Protein AF-A0A559QTH0-F1 (afdb_monomer)

Foldseek 3Di:
DPDDDDDDDDDDPVVVVVLVVVCVVVVHDSVVVVVVVVVVVCVVVCVVVPPPPPPDDDPDDD

Mean predicted aligned error: 11.09 Å

Secondary structure (DSSP, 8-state):
-PPPPP------HHHHHHHHHHHHHTT--HHHHHHHHHHHHHHHHHTT-TTSS---------

Nearest PDB structures (foldseek):
  5x3t-assembly1_E  TM=6.275E-01  e=5.294E+00  Mycobacterium tuberculosis H37Rv
  5zkt-assembly1_A  TM=5.718E-01  e=6.710E+00  Oryza sativa Japonica Group
  7vp2-assembly1_B  TM=5.591E-01  e=6.200E+00  Arabidopsis thaliana

Solvent-accessible surface area (backbone atoms only — not comparable to full-atom values): 4208 Å² total; per-residue (Å²): 129,85,86,82,81,89,85,90,82,90,73,58,70,66,61,53,47,54,52,51,54,50,22,60,76,68,76,44,58,62,70,56,54,52,53,51,52,51,49,51,54,47,53,70,64,38,70,80,60,72,73,74,83,74,72,78,85,78,94,77,89,129

Sequence (62 aa):
MPKSSALRIRIEPELHREFLDTCKRLDLPAAQVLRQYMRKFVEEHNQGMQSELFQPEERDNR

Structure (mmCIF, N/CA/C/O backbone):
data_AF-A0A559QTH0-F1
#
_entry.id   AF-A0A559QTH0-F1
#
loop_
_atom_site.group_PDB
_atom_site.id
_atom_site.type_symbol
_atom_site.label_atom_id
_atom_site.label_alt_id
_atom_site.label_comp_id
_atom_site.label_asym_id
_atom_site.label_entity_id
_atom_site.label_seq_id
_atom_site.pdbx_PDB_ins_code
_atom_site.Cartn_x
_atom_site.Cartn_y
_atom_site.Cartn_z
_atom_site.occupancy
_atom_site.B_iso_or_equiv
_atom_site.auth_seq_id
_atom_site.auth_comp_id
_atom_site.auth_asym_id
_atom_site.auth_atom_id
_atom_site.pdbx_PDB_model_num
ATOM 1 N N . MET A 1 1 ? -24.714 -4.355 -3.911 1.00 49.28 1 MET A N 1
ATOM 2 C CA . MET A 1 1 ? -23.342 -4.865 -4.139 1.00 49.28 1 MET A CA 1
ATOM 3 C C . MET A 1 1 ? -22.401 -3.670 -4.208 1.00 49.28 1 MET A C 1
ATOM 5 O O . MET A 1 1 ? -22.678 -2.788 -5.016 1.00 49.28 1 MET A O 1
ATOM 9 N N . PRO A 1 2 ? -21.373 -3.556 -3.348 1.00 61.44 2 PRO A N 1
ATOM 10 C CA . PRO A 1 2 ? -20.435 -2.439 -3.430 1.00 61.44 2 PRO A CA 1
ATOM 11 C C . PRO A 1 2 ? -19.715 -2.486 -4.782 1.00 61.44 2 PRO A C 1
ATOM 13 O O . PRO A 1 2 ? -19.229 -3.538 -5.196 1.00 61.44 2 PRO A O 1
ATOM 16 N N . LYS A 1 3 ? -19.704 -1.359 -5.497 1.00 71.56 3 LYS A N 1
ATOM 17 C CA . LYS A 1 3 ? -19.059 -1.244 -6.808 1.00 71.56 3 LYS A CA 1
ATOM 18 C C . LYS A 1 3 ? -17.547 -1.376 -6.610 1.00 71.56 3 LYS A C 1
ATOM 20 O O . LYS A 1 3 ? -16.947 -0.561 -5.916 1.00 71.56 3 LYS A O 1
ATOM 25 N N . SER A 1 4 ? -16.936 -2.408 -7.184 1.00 75.56 4 SER A N 1
ATOM 26 C CA . SER A 1 4 ? -15.481 -2.552 -7.224 1.00 75.56 4 SER A CA 1
ATOM 27 C C . SER A 1 4 ? -14.931 -1.848 -8.462 1.00 75.56 4 SER A C 1
ATOM 29 O O . SER A 1 4 ? -15.293 -2.212 -9.580 1.00 75.56 4 SER A O 1
ATOM 31 N N . SER A 1 5 ? -14.044 -0.873 -8.271 1.00 77.50 5 SER A N 1
ATOM 32 C CA . SER A 1 5 ? -13.326 -0.205 -9.363 1.00 77.50 5 SER A CA 1
ATOM 33 C C . SER A 1 5 ? -11.936 -0.819 -9.538 1.00 77.50 5 SER A C 1
ATOM 35 O O . SER A 1 5 ? -11.265 -1.126 -8.552 1.00 77.50 5 SER A O 1
ATOM 37 N N . ALA A 1 6 ? -11.493 -0.997 -10.784 1.00 81.44 6 ALA A N 1
ATOM 38 C CA . ALA A 1 6 ? -10.140 -1.451 -11.098 1.00 81.44 6 ALA A CA 1
ATOM 39 C C . ALA A 1 6 ? -9.201 -0.250 -11.290 1.00 81.44 6 ALA A C 1
ATOM 41 O O . ALA A 1 6 ? -9.537 0.694 -12.001 1.00 81.44 6 ALA A O 1
ATOM 42 N N . LEU A 1 7 ? -8.014 -0.307 -10.684 1.00 83.50 7 LEU A N 1
ATOM 43 C CA . LEU A 1 7 ? -6.955 0.690 -10.834 1.00 83.50 7 LEU A CA 1
ATOM 44 C C . LEU A 1 7 ? -5.746 0.027 -11.501 1.00 83.50 7 LEU A C 1
ATOM 46 O O . LEU A 1 7 ? -5.256 -0.993 -11.018 1.00 83.50 7 LEU A O 1
ATOM 50 N N . ARG A 1 8 ? -5.268 0.596 -12.613 1.00 88.06 8 ARG A N 1
ATOM 51 C CA . ARG A 1 8 ? -4.081 0.114 -13.331 1.00 88.06 8 ARG A CA 1
ATOM 52 C C . ARG A 1 8 ? -2.992 1.178 -13.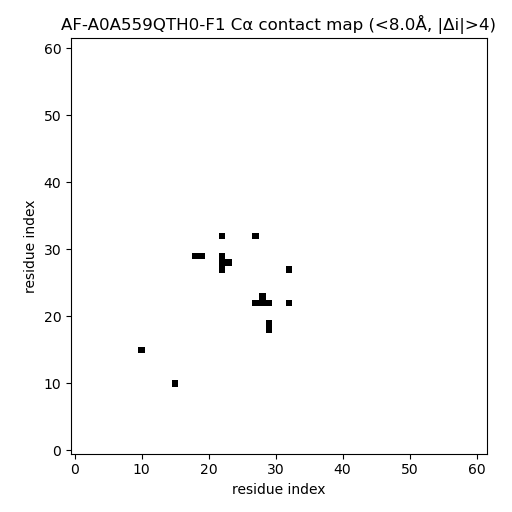267 1.00 88.06 8 ARG A C 1
ATOM 54 O O . ARG A 1 8 ? -3.158 2.257 -13.822 1.00 88.06 8 ARG A O 1
ATOM 61 N N . ILE A 1 9 ? -1.886 0.853 -12.608 1.00 85.75 9 ILE A N 1
ATOM 62 C CA . ILE A 1 9 ? -0.738 1.748 -12.427 1.00 85.75 9 ILE A CA 1
ATOM 63 C C . ILE A 1 9 ? 0.448 1.140 -13.175 1.00 85.75 9 ILE A C 1
ATOM 65 O O . ILE A 1 9 ? 0.663 -0.071 -13.117 1.00 85.75 9 ILE A O 1
ATOM 69 N N . ARG A 1 10 ? 1.200 1.968 -13.904 1.00 93.31 10 ARG A N 1
ATOM 70 C CA . ARG A 1 10 ? 2.512 1.585 -14.437 1.00 93.31 10 ARG A CA 1
ATOM 71 C C . ARG A 1 10 ? 3.568 2.012 -13.428 1.00 93.31 10 ARG A C 1
ATOM 73 O O . ARG A 1 10 ? 3.561 3.162 -13.005 1.00 93.31 10 ARG A O 1
ATOM 80 N N . ILE A 1 11 ? 4.443 1.089 -13.065 1.00 93.25 11 ILE A N 1
ATOM 81 C CA . ILE A 1 11 ? 5.569 1.329 -12.165 1.00 93.25 11 ILE A CA 1
ATOM 82 C C . ILE A 1 11 ? 6.834 0.761 -12.793 1.00 93.25 11 ILE A C 1
ATOM 84 O O . ILE A 1 11 ? 6.765 -0.028 -13.740 1.00 93.25 11 ILE A O 1
ATOM 88 N N . GLU A 1 12 ? 7.978 1.164 -12.260 1.00 96.94 12 GLU A N 1
ATOM 89 C CA . GLU A 1 12 ? 9.265 0.633 -12.682 1.00 96.94 12 GLU A CA 1
ATOM 90 C C . GLU A 1 12 ? 9.343 -0.883 -12.428 1.00 96.94 12 GLU A C 1
ATOM 92 O O . GLU A 1 12 ? 8.839 -1.375 -11.410 1.00 96.94 12 GLU A O 1
ATOM 97 N N . PRO A 1 13 ? 9.948 -1.650 -13.351 1.00 94.31 13 PRO A N 1
ATOM 98 C CA . PRO A 1 13 ? 9.990 -3.107 -13.258 1.00 94.31 13 PRO A CA 1
ATOM 99 C C . PRO A 1 13 ? 10.763 -3.597 -12.028 1.00 94.31 13 PRO A C 1
ATOM 101 O O . PRO A 1 13 ? 10.395 -4.618 -11.446 1.00 94.31 13 PRO A O 1
ATOM 104 N N . GLU A 1 14 ? 11.796 -2.864 -11.613 1.00 96.50 14 GLU A N 1
ATOM 105 C CA . GLU A 1 14 ? 12.593 -3.177 -10.424 1.00 96.50 14 GLU A CA 1
ATOM 106 C C . GLU A 1 14 ? 11.766 -2.991 -9.150 1.00 96.50 14 GLU A C 1
ATOM 108 O O . GLU A 1 14 ? 11.620 -3.937 -8.376 1.00 96.50 14 GLU A O 1
ATOM 113 N N . LEU A 1 15 ? 11.091 -1.844 -9.010 1.00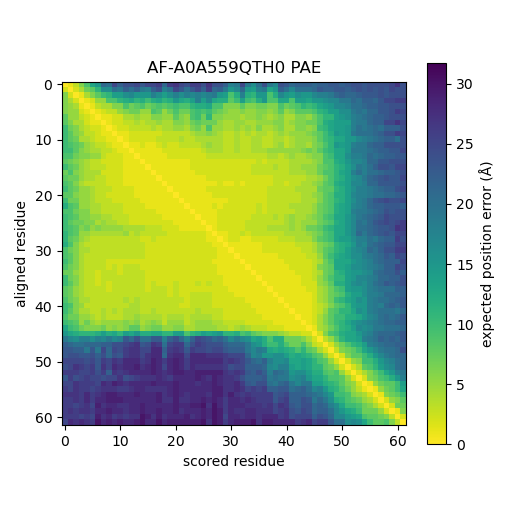 95.25 15 LEU A N 1
ATOM 114 C CA . LEU A 1 15 ? 10.182 -1.576 -7.894 1.00 95.25 15 LEU A CA 1
ATOM 115 C C . LEU A 1 15 ? 9.055 -2.617 -7.803 1.00 95.25 15 LEU A C 1
ATOM 117 O O . LEU A 1 15 ? 8.726 -3.099 -6.719 1.00 95.25 15 LEU A O 1
ATOM 121 N N . HIS A 1 16 ? 8.468 -2.997 -8.944 1.00 94.12 16 HIS A N 1
ATOM 122 C CA . HIS A 1 16 ? 7.439 -4.038 -8.989 1.00 94.12 16 HIS A CA 1
ATOM 123 C C . HIS A 1 16 ? 7.957 -5.374 -8.453 1.00 94.12 16 HIS A C 1
ATOM 125 O O . HIS A 1 16 ? 7.279 -6.038 -7.665 1.00 94.12 16 HIS A O 1
ATOM 131 N N . ARG A 1 17 ? 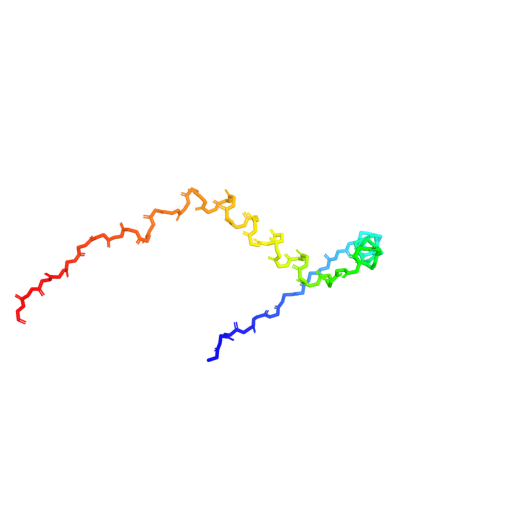9.161 -5.769 -8.876 1.00 95.75 17 ARG A N 1
ATOM 132 C CA . ARG A 1 17 ? 9.791 -7.014 -8.447 1.00 95.75 17 ARG A CA 1
ATOM 133 C C . ARG A 1 17 ? 10.100 -6.991 -6.953 1.00 95.75 17 ARG A C 1
ATOM 135 O O . ARG A 1 17 ? 9.704 -7.921 -6.258 1.00 95.75 17 ARG A O 1
ATOM 142 N N . GLU A 1 18 ? 10.733 -5.935 -6.450 1.00 96.94 18 GLU A N 1
ATOM 143 C CA . GLU A 1 18 ? 11.070 -5.809 -5.026 1.00 96.94 18 GLU A CA 1
ATOM 144 C C . GLU A 1 18 ? 9.831 -5.827 -4.125 1.00 96.94 18 GLU A C 1
ATOM 146 O O . GLU A 1 18 ? 9.818 -6.488 -3.078 1.00 96.94 18 GLU A O 1
ATOM 151 N N . PHE A 1 19 ? 8.764 -5.147 -4.552 1.00 95.25 19 PHE A N 1
ATOM 152 C CA . PHE A 1 19 ? 7.493 -5.147 -3.841 1.00 95.25 19 PHE A CA 1
ATOM 153 C C . PHE A 1 19 ? 6.878 -6.549 -3.789 1.00 95.25 19 PHE A C 1
ATOM 155 O O . PHE A 1 19 ? 6.483 -7.011 -2.716 1.00 95.25 19 PHE A O 1
ATOM 162 N N . LEU A 1 20 ? 6.833 -7.259 -4.923 1.00 94.94 20 LEU A N 1
ATOM 163 C CA . LEU A 1 20 ? 6.304 -8.622 -4.976 1.00 94.94 20 LEU A CA 1
ATOM 164 C C . LEU A 1 20 ? 7.149 -9.614 -4.174 1.00 94.94 20 LEU A C 1
ATOM 166 O O . LEU A 1 20 ? 6.582 -10.445 -3.466 1.00 94.94 20 LEU A O 1
ATOM 170 N N . ASP A 1 21 ? 8.475 -9.533 -4.252 1.00 97.06 21 ASP A N 1
ATOM 171 C CA . ASP A 1 21 ? 9.378 -10.413 -3.505 1.00 97.06 21 ASP A CA 1
ATOM 172 C C . ASP A 1 21 ? 9.248 -10.179 -1.993 1.00 97.06 21 ASP A C 1
ATOM 174 O O . ASP A 1 21 ? 9.239 -11.128 -1.207 1.00 97.06 21 ASP A O 1
ATOM 178 N N . THR A 1 22 ? 9.046 -8.928 -1.577 1.00 96.88 22 THR A N 1
ATOM 179 C CA . THR A 1 22 ? 8.750 -8.588 -0.181 1.00 96.88 22 THR A CA 1
ATOM 180 C C . THR A 1 22 ? 7.389 -9.117 0.263 1.00 96.88 22 THR A C 1
ATOM 182 O O . THR A 1 22 ? 7.300 -9.725 1.328 1.00 96.88 22 THR A O 1
ATOM 185 N N . CYS A 1 23 ? 6.346 -8.963 -0.556 1.00 96.38 23 CYS A N 1
ATOM 186 C CA . CYS A 1 23 ? 5.019 -9.510 -0.263 1.00 96.38 23 CYS A CA 1
ATOM 187 C C . CYS A 1 23 ? 5.056 -11.038 -0.109 1.00 96.38 23 CYS A C 1
ATOM 189 O O . CYS A 1 23 ? 4.505 -11.566 0.852 1.00 96.38 23 CYS A O 1
ATOM 191 N N . LYS A 1 24 ? 5.767 -11.742 -1.002 1.00 94.81 24 LYS A N 1
ATOM 192 C CA . LYS A 1 24 ? 5.963 -13.199 -0.922 1.00 94.81 24 LYS A CA 1
ATOM 193 C C . LYS A 1 24 ? 6.698 -13.612 0.348 1.00 94.81 24 LYS A C 1
ATOM 195 O O . LYS A 1 24 ? 6.285 -14.557 1.004 1.00 94.81 24 LYS A O 1
ATOM 200 N N . ARG A 1 25 ? 7.776 -12.905 0.706 1.00 97.12 25 ARG A N 1
ATOM 201 C CA . ARG A 1 25 ? 8.557 -13.192 1.921 1.00 97.12 25 ARG A CA 1
ATOM 202 C C . ARG A 1 25 ? 7.725 -13.048 3.196 1.00 97.12 25 ARG A C 1
ATOM 204 O O . ARG A 1 25 ? 7.971 -13.764 4.157 1.00 97.12 25 ARG A O 1
ATOM 211 N N . LEU A 1 26 ? 6.776 -12.116 3.202 1.00 95.12 26 LEU A N 1
ATOM 212 C CA . LEU A 1 26 ? 5.881 -11.860 4.330 1.00 95.12 26 LEU A CA 1
ATOM 213 C C . LEU A 1 26 ? 4.592 -12.696 4.288 1.00 95.12 26 LEU A C 1
ATOM 215 O O . LEU A 1 26 ? 3.776 -12.561 5.192 1.00 95.12 26 LEU A O 1
ATOM 219 N N . ASP A 1 27 ? 4.406 -13.524 3.256 1.00 94.81 27 ASP A N 1
ATOM 220 C CA . ASP A 1 27 ? 3.173 -14.277 2.989 1.00 94.81 27 ASP A CA 1
ATOM 221 C C . ASP A 1 27 ? 1.911 -13.390 2.944 1.00 94.81 27 ASP A C 1
ATOM 223 O O . ASP A 1 27 ? 0.832 -13.735 3.422 1.00 94.81 27 ASP A O 1
ATOM 227 N N . LEU A 1 28 ? 2.054 -12.189 2.370 1.00 94.06 28 LEU A N 1
ATOM 228 C CA . LEU A 1 28 ? 0.977 -11.208 2.259 1.00 94.06 28 LEU A CA 1
ATOM 229 C C . LEU A 1 28 ? 0.549 -11.008 0.798 1.00 94.06 28 LEU A C 1
ATOM 231 O O . LEU A 1 28 ? 1.391 -10.798 -0.080 1.00 94.06 28 LEU A O 1
ATOM 235 N N . PRO A 1 29 ? -0.763 -10.967 0.504 1.00 94.31 29 PRO A N 1
ATOM 236 C CA . PRO A 1 29 ? -1.249 -10.600 -0.819 1.00 94.31 29 PRO A CA 1
ATOM 237 C C . PRO A 1 29 ? -0.908 -9.142 -1.164 1.00 94.31 29 PRO A C 1
ATOM 239 O O . PRO A 1 29 ? -1.358 -8.211 -0.496 1.00 94.31 29 PRO A O 1
ATOM 242 N N . ALA A 1 30 ? -0.209 -8.923 -2.281 1.00 91.88 30 ALA A N 1
ATOM 243 C CA . ALA A 1 30 ? 0.180 -7.592 -2.766 1.00 91.88 30 ALA A CA 1
ATOM 244 C C . ALA A 1 30 ? -1.001 -6.601 -2.849 1.00 91.88 30 ALA A C 1
ATOM 246 O O . ALA A 1 30 ? -0.897 -5.442 -2.447 1.00 91.88 30 ALA A O 1
ATOM 247 N N . ALA A 1 31 ? -2.165 -7.073 -3.309 1.00 90.25 31 ALA A N 1
ATOM 248 C CA . ALA A 1 31 ? -3.379 -6.263 -3.374 1.00 90.25 31 ALA A CA 1
ATOM 249 C C . ALA A 1 31 ? -3.902 -5.851 -1.986 1.00 90.25 31 ALA A C 1
ATOM 251 O O . ALA A 1 31 ? -4.472 -4.771 -1.848 1.00 90.25 31 ALA A O 1
ATOM 252 N N . GLN A 1 32 ? -3.732 -6.690 -0.960 1.00 91.81 32 GLN A N 1
ATOM 253 C CA . GLN A 1 32 ? -4.128 -6.362 0.411 1.00 91.81 32 GLN A CA 1
ATOM 254 C C . GLN A 1 32 ? -3.199 -5.301 1.001 1.00 91.81 32 GLN A C 1
ATOM 256 O O . GLN A 1 32 ? -3.692 -4.331 1.574 1.00 91.81 32 GLN A O 1
ATOM 261 N N . VAL A 1 33 ? -1.888 -5.453 0.798 1.00 94.38 33 VAL A N 1
ATOM 262 C CA . VAL A 1 33 ? -0.878 -4.471 1.217 1.00 94.38 33 VAL A CA 1
ATOM 263 C C . VAL A 1 33 ? -1.185 -3.112 0.593 1.00 94.38 33 VAL A C 1
ATOM 265 O O . VAL A 1 33 ? -1.337 -2.127 1.311 1.00 94.38 33 VAL A O 1
ATOM 268 N N . LEU A 1 34 ? -1.403 -3.065 -0.726 1.00 91.69 34 LEU A N 1
ATOM 269 C CA . LEU A 1 34 ? -1.722 -1.819 -1.423 1.00 91.69 34 LEU A CA 1
ATOM 270 C C . LEU A 1 34 ? -3.006 -1.169 -0.887 1.00 91.69 34 LEU A C 1
ATOM 272 O O . LEU A 1 34 ? -3.026 0.029 -0.627 1.00 91.69 34 LEU A O 1
ATOM 276 N N . ARG A 1 35 ? -4.070 -1.951 -0.653 1.00 90.75 35 ARG A N 1
ATOM 277 C CA . ARG A 1 35 ? -5.322 -1.429 -0.076 1.00 90.75 35 ARG A CA 1
ATOM 278 C C . ARG A 1 35 ? -5.123 -0.850 1.324 1.00 90.75 35 ARG A C 1
ATOM 280 O O . ARG A 1 35 ? -5.742 0.163 1.631 1.00 90.75 35 ARG A O 1
ATOM 287 N N . GLN A 1 36 ? -4.311 -1.483 2.171 1.00 92.44 36 GLN A N 1
ATOM 288 C CA . GLN A 1 36 ? -4.024 -0.964 3.511 1.00 92.44 36 GLN A CA 1
ATOM 289 C C . GLN A 1 36 ? -3.226 0.335 3.446 1.00 92.44 36 GLN A C 1
ATOM 291 O O . GLN A 1 36 ? -3.591 1.296 4.116 1.00 92.44 36 GLN A O 1
ATOM 296 N N . TYR A 1 37 ? -2.206 0.394 2.587 1.00 92.50 37 TYR A N 1
ATOM 297 C CA . TYR A 1 37 ? -1.450 1.623 2.352 1.00 92.50 37 TYR A CA 1
ATOM 298 C C . TYR A 1 37 ? -2.344 2.753 1.847 1.00 92.50 37 TYR A C 1
ATOM 300 O O . TYR A 1 37 ? -2.280 3.854 2.379 1.00 92.50 37 TYR A O 1
ATOM 308 N N . MET A 1 38 ? -3.225 2.480 0.880 1.00 90.81 38 MET A N 1
ATOM 309 C CA . MET A 1 38 ? -4.184 3.471 0.388 1.00 90.81 38 MET A CA 1
ATOM 310 C C . MET A 1 38 ? -5.127 3.953 1.494 1.00 90.81 38 MET A C 1
ATOM 312 O O . MET A 1 38 ? -5.360 5.151 1.599 1.00 90.81 38 MET A O 1
ATOM 316 N N . ARG A 1 39 ? -5.658 3.046 2.328 1.00 90.31 39 ARG A N 1
ATOM 317 C CA . ARG A 1 39 ? -6.522 3.416 3.463 1.00 90.31 39 ARG A CA 1
ATOM 318 C C . ARG A 1 39 ? -5.793 4.320 4.444 1.00 90.31 39 ARG A C 1
ATOM 320 O O . ARG A 1 39 ? -6.292 5.397 4.731 1.00 90.31 39 ARG A O 1
ATOM 327 N N . LYS A 1 40 ? -4.600 3.915 4.878 1.00 91.62 40 LYS A N 1
ATOM 328 C CA . LYS A 1 40 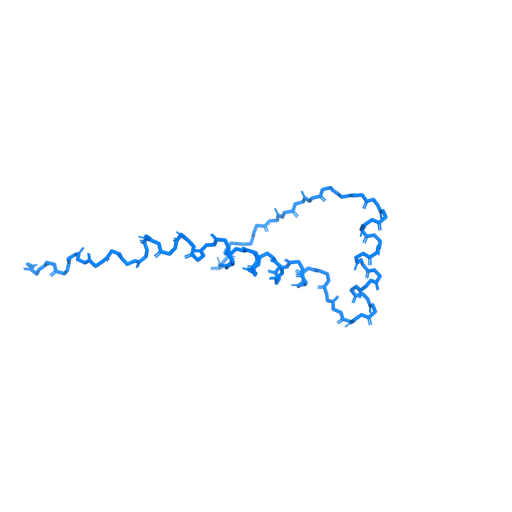? -3.780 4.687 5.811 1.00 91.62 40 LYS A CA 1
ATOM 329 C C . LYS A 1 40 ? -3.412 6.057 5.242 1.00 91.62 40 LYS A C 1
ATOM 331 O O . LYS A 1 40 ? -3.571 7.057 5.924 1.00 91.62 40 LYS A O 1
ATOM 336 N N . PHE A 1 41 ? -3.007 6.111 3.974 1.00 90.38 41 PHE A N 1
ATOM 337 C CA . PHE A 1 41 ? -2.704 7.365 3.287 1.00 90.38 41 PHE A CA 1
ATOM 338 C C . PHE A 1 41 ? -3.919 8.300 3.260 1.00 90.38 41 PHE A C 1
ATOM 340 O O . PHE A 1 41 ? -3.801 9.477 3.584 1.00 90.38 41 PHE A O 1
ATOM 347 N N . VAL A 1 42 ? -5.100 7.778 2.917 1.00 90.19 42 VAL A N 1
ATOM 348 C CA . VAL A 1 42 ? -6.345 8.555 2.926 1.00 90.19 42 VAL A CA 1
ATOM 349 C C . VAL A 1 42 ? -6.706 8.993 4.342 1.00 90.19 42 VAL A C 1
ATOM 351 O O . VAL A 1 42 ? -7.070 10.142 4.519 1.00 90.19 42 VAL A O 1
ATOM 354 N N . GLU A 1 43 ? -6.590 8.134 5.352 1.00 89.12 43 GLU A N 1
ATOM 355 C CA . GLU A 1 43 ? -6.857 8.487 6.753 1.00 89.12 43 GLU A CA 1
ATOM 356 C C . GLU A 1 43 ? -5.937 9.614 7.239 1.00 89.12 43 GLU A C 1
ATOM 358 O O . GLU A 1 43 ? -6.423 10.601 7.783 1.00 89.12 43 GLU A O 1
ATOM 363 N N . GLU A 1 44 ? -4.633 9.518 6.973 1.00 89.31 44 GLU A N 1
ATOM 364 C CA . GLU A 1 44 ? -3.640 10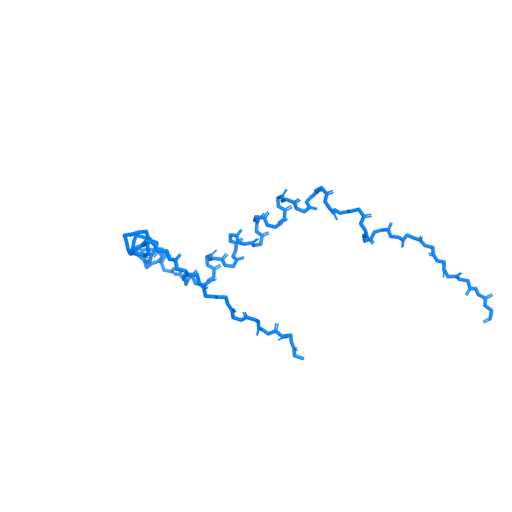.536 7.341 1.00 89.31 44 GLU A CA 1
ATOM 365 C C . GLU A 1 44 ? -3.924 11.898 6.689 1.00 89.31 44 GLU A C 1
ATOM 367 O O . GLU A 1 44 ? -3.768 12.934 7.331 1.00 89.31 44 GLU A O 1
ATOM 372 N N . HIS A 1 45 ? -4.382 11.915 5.434 1.00 85.69 45 HIS A N 1
ATOM 373 C CA . HIS A 1 4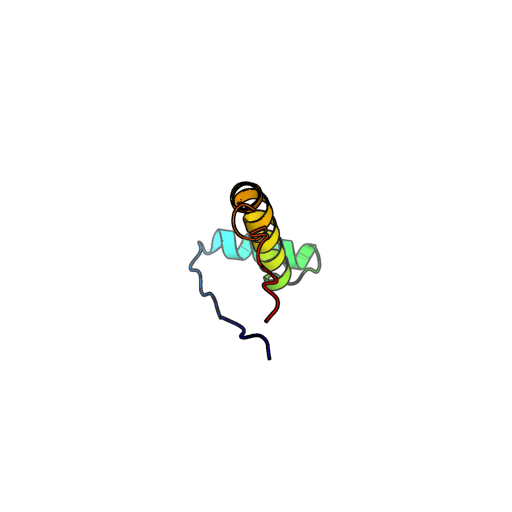5 ? -4.606 13.157 4.684 1.00 85.69 45 HIS A CA 1
ATOM 374 C C . HIS A 1 45 ? -6.054 13.671 4.778 1.00 85.69 45 HIS A C 1
ATOM 376 O O . HIS A 1 45 ? -6.298 14.865 4.604 1.00 85.69 45 HIS A O 1
ATOM 382 N N . ASN A 1 46 ? -7.020 12.810 5.114 1.00 75.56 46 ASN A N 1
ATOM 383 C CA . ASN A 1 46 ? -8.419 13.184 5.335 1.00 75.56 46 ASN A CA 1
ATOM 384 C C . ASN A 1 46 ? -8.711 13.591 6.781 1.00 75.56 46 ASN A C 1
ATOM 386 O O . ASN A 1 46 ? -9.795 14.114 7.027 1.00 75.56 46 ASN A O 1
ATOM 390 N N . GLN A 1 47 ? -7.785 13.427 7.731 1.00 59.97 47 GLN A N 1
ATOM 391 C CA . GLN A 1 47 ? -7.933 14.020 9.069 1.00 59.97 47 GLN A CA 1
ATOM 392 C C . GLN A 1 47 ? -8.091 15.555 9.021 1.00 59.97 47 GLN A C 1
ATOM 394 O O . GLN A 1 47 ? -8.692 16.127 9.923 1.00 59.97 47 GLN A O 1
ATOM 399 N N . GLY A 1 48 ? -7.658 16.220 7.938 1.00 54.84 48 GLY A N 1
ATOM 400 C CA . GLY A 1 48 ? -7.979 17.628 7.652 1.00 54.84 48 GLY A CA 1
ATOM 401 C C . GLY A 1 48 ? -9.292 17.864 6.882 1.00 54.84 48 GLY A C 1
ATOM 402 O O . GLY A 1 48 ? -9.760 18.995 6.815 1.00 54.84 48 GLY A O 1
ATOM 403 N N . MET A 1 49 ? -9.904 16.817 6.316 1.00 52.62 49 MET A N 1
ATOM 404 C CA . MET A 1 49 ? -11.159 16.863 5.545 1.00 52.62 49 MET A CA 1
ATOM 405 C C . MET A 1 49 ? -12.341 16.205 6.273 1.00 52.62 49 MET A C 1
ATOM 407 O O . MET A 1 49 ? -13.391 15.972 5.678 1.00 52.62 49 MET A O 1
ATOM 411 N N . GLN A 1 50 ? -12.238 15.962 7.584 1.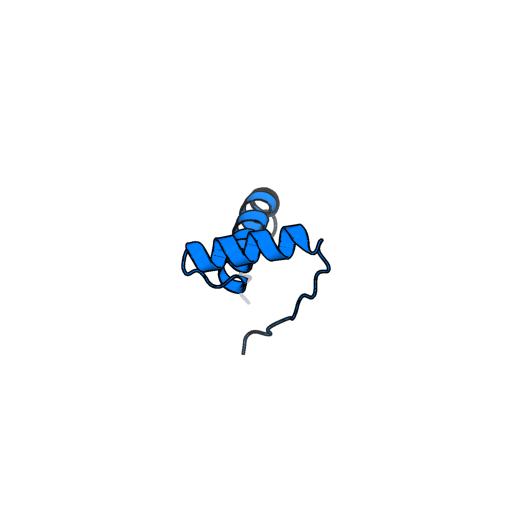00 50.00 50 GLN A N 1
ATOM 412 C CA . GLN A 1 50 ? -13.386 15.598 8.425 1.00 50.00 50 GLN A CA 1
ATOM 413 C C . GLN A 1 50 ? -14.306 16.814 8.699 1.00 50.00 50 GLN A C 1
ATOM 415 O O . GLN A 1 50 ? -14.894 16.929 9.770 1.00 50.00 50 GLN A O 1
ATOM 420 N N . SER A 1 51 ? -14.421 17.741 7.740 1.00 48.19 51 SER A N 1
ATOM 421 C CA . SER A 1 51 ? -15.187 18.985 7.865 1.00 48.19 51 SER A CA 1
ATOM 422 C C . SER A 1 51 ? -16.605 18.902 7.289 1.00 48.19 51 SER A C 1
ATOM 424 O O . SER A 1 51 ? -17.386 19.814 7.530 1.00 48.19 51 SER A O 1
ATOM 426 N N . GLU A 1 52 ? -16.976 17.854 6.545 1.00 53.22 52 GLU A N 1
ATOM 427 C CA . GLU A 1 52 ? -18.275 17.837 5.837 1.00 53.22 52 GLU A CA 1
ATOM 428 C C . GLU A 1 52 ? -19.280 16.789 6.344 1.00 53.22 52 GLU A C 1
ATOM 430 O O . GLU A 1 52 ? -20.423 16.777 5.899 1.00 53.22 52 GLU A O 1
ATOM 435 N N . LEU A 1 53 ? -18.903 15.924 7.295 1.00 48.97 53 LEU A N 1
ATOM 436 C CA . LEU A 1 53 ? -19.788 14.862 7.812 1.00 48.97 53 LEU A CA 1
ATOM 437 C C . LEU A 1 53 ? -20.482 15.192 9.140 1.00 48.97 53 LEU A C 1
ATOM 439 O O . LEU A 1 53 ? -21.349 14.436 9.572 1.00 48.97 53 LEU A O 1
ATOM 443 N N . PHE A 1 54 ? -20.163 16.336 9.746 1.00 55.72 54 PHE A N 1
ATOM 444 C CA . PHE A 1 54 ? -20.979 16.945 10.794 1.00 55.72 54 PHE A CA 1
ATOM 445 C C . PHE A 1 54 ? -21.651 18.201 10.232 1.00 55.72 54 PHE A C 1
ATOM 447 O O . PHE A 1 54 ? -21.303 19.315 10.607 1.00 55.72 54 PHE A O 1
ATOM 454 N N . GLN A 1 55 ? -22.609 18.030 9.320 1.00 52.31 55 GLN A N 1
ATOM 455 C CA . GLN A 1 55 ? -23.716 18.982 9.230 1.00 52.31 55 GLN A CA 1
ATOM 456 C C . GLN A 1 55 ? -24.770 18.502 10.233 1.00 52.31 55 GLN A C 1
ATOM 458 O O . GLN A 1 55 ? -25.492 17.545 9.935 1.00 52.31 55 GLN A O 1
ATOM 463 N N . PRO A 1 56 ? -24.832 19.044 11.461 1.00 59.25 56 PRO A N 1
ATOM 464 C CA . PRO A 1 56 ? -26.074 18.972 12.198 1.00 59.25 56 PRO A CA 1
ATOM 465 C C . PRO A 1 56 ? -27.088 19.908 11.518 1.00 59.25 56 PRO A C 1
ATOM 467 O O . PRO A 1 56 ? -26.701 20.911 10.927 1.00 59.25 56 PRO A O 1
ATOM 470 N N . GLU A 1 57 ? -28.369 19.583 11.709 1.00 52.72 57 GLU A N 1
ATOM 471 C CA . GLU A 1 57 ? -29.555 20.432 11.482 1.00 52.72 57 GLU A CA 1
ATOM 472 C C . GLU A 1 57 ? -30.196 20.282 10.076 1.00 52.72 57 GLU A C 1
ATOM 474 O O . GLU A 1 57 ? -29.538 20.410 9.057 1.00 52.72 57 GLU A O 1
ATOM 479 N N . GLU A 1 58 ? -31.476 19.927 9.909 1.00 52.00 58 GLU A N 1
ATOM 480 C CA . GLU A 1 58 ? -32.633 20.075 10.800 1.00 52.00 58 GLU A CA 1
ATOM 481 C C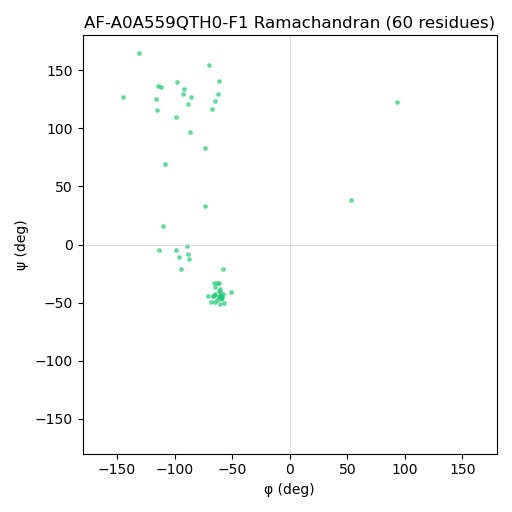 . GLU A 1 58 ? -33.599 18.881 10.673 1.00 52.00 58 GLU A C 1
ATOM 483 O O . GLU A 1 58 ? -34.090 18.541 9.595 1.00 52.00 58 GLU A O 1
ATOM 488 N N . ARG A 1 59 ? -33.931 18.263 11.813 1.00 55.50 59 ARG A N 1
ATOM 489 C CA . ARG A 1 59 ? -35.220 17.585 11.980 1.00 55.50 59 ARG A CA 1
ATOM 490 C C . ARG A 1 59 ? -36.274 18.685 12.136 1.00 55.50 59 ARG A C 1
ATOM 492 O O . ARG A 1 59 ? -36.604 19.020 13.269 1.00 55.50 59 ARG A O 1
ATOM 499 N N . ASP A 1 60 ? -36.761 19.259 11.037 1.00 50.06 60 ASP A N 1
ATOM 500 C CA . ASP A 1 60 ? -37.968 20.089 11.097 1.00 50.06 60 ASP A CA 1
ATOM 501 C C . ASP A 1 60 ? -39.214 19.209 10.966 1.00 50.06 60 ASP A C 1
ATOM 503 O O . ASP A 1 60 ? -39.343 18.355 10.087 1.00 50.06 60 ASP A O 1
ATOM 507 N N . ASN A 1 61 ? -40.087 19.386 11.945 1.00 54.03 61 ASN A N 1
ATOM 508 C CA . ASN A 1 61 ? -41.268 18.604 12.236 1.00 54.03 61 ASN A CA 1
ATOM 509 C C . ASN A 1 61 ? -42.486 19.327 11.651 1.00 54.03 61 ASN A C 1
ATOM 511 O O . ASN A 1 61 ? -42.919 20.334 12.216 1.00 54.03 61 ASN A O 1
ATOM 515 N N . A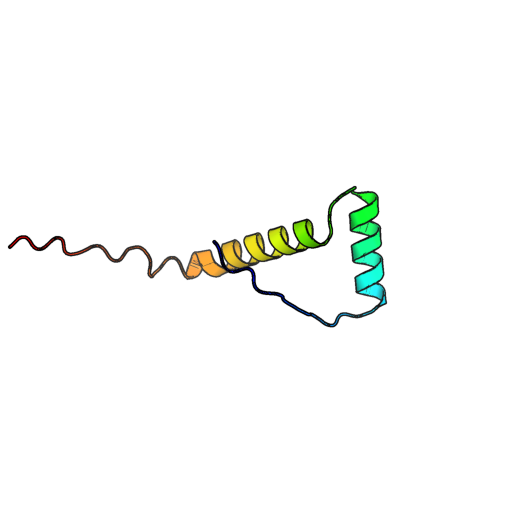RG A 1 62 ? -43.083 18.781 10.587 1.00 52.75 62 ARG A N 1
ATOM 516 C CA . ARG A 1 62 ? -44.439 19.136 10.150 1.00 52.75 62 ARG A CA 1
ATOM 517 C C . ARG A 1 62 ? -45.232 17.927 9.688 1.00 52.75 62 ARG A C 1
ATOM 519 O O . ARG A 1 62 ? -44.682 17.129 8.901 1.00 52.75 62 ARG A O 1
#

Radius of gyration: 19.07 Å; Cα contacts (8 Å, |Δi|>4): 9; chains: 1; bounding box: 57×35×27 Å

pLDDT: mean 80.03, std 17.87, range [48.19, 97.12]